Protein AF-A0A9P4VVK6-F1 (afdb_monomer)

InterPro domains:
  IPR022698 Orsellinic acid/F9775 biosynthesis cluster protein D [PF12013] (7-111)

Solvent-accessible surface area (backbone atoms only — not comparable to full-atom values): 9168 Å² total; per-residue (Å²): 126,66,67,36,58,72,53,32,44,80,40,68,89,36,12,27,33,30,29,70,87,76,22,33,24,30,22,52,74,42,43,56,62,44,38,64,74,76,44,63,89,54,56,71,66,57,52,50,53,29,42,52,51,49,68,70,42,78,67,46,10,60,44,81,88,60,41,48,70,73,57,74,88,49,74,80,63,82,79,42,49,78,42,53,58,19,32,22,29,64,88,83,22,53,29,36,72,47,70,68,58,46,48,52,46,37,30,75,78,66,69,50,72,74,87,78,61,97,67,85,82,66,94,69,67,74,59,68,68,58,67,52,40,44,71,64,33,66,37,45,48,46,40,90,82,78,56,29,60,50,49,75,79,79,84,81,130

Radius of gyration: 18.63 Å; Cα contacts (8 Å, |Δi|>4): 252; chains: 1; bounding box: 42×32×52 Å

Structure (mmCIF, N/CA/C/O backbone):
data_AF-A0A9P4VVK6-F1
#
_entry.id   AF-A0A9P4VVK6-F1
#
loop_
_atom_site.group_PDB
_atom_site.id
_atom_site.type_symbol
_atom_site.label_atom_id
_atom_site.label_alt_id
_atom_site.label_comp_id
_atom_site.label_asym_id
_atom_site.label_entity_id
_atom_site.label_seq_id
_atom_site.pdbx_PDB_ins_code
_atom_site.Cartn_x
_atom_site.Cartn_y
_atom_site.Cartn_z
_atom_site.occupancy
_atom_site.B_iso_or_equiv
_atom_site.auth_seq_id
_atom_site.auth_comp_id
_atom_site.auth_asym_id
_atom_site.auth_atom_id
_atom_site.pdbx_PDB_model_num
ATOM 1 N N . MET A 1 1 ? -15.916 -2.221 17.992 1.00 50.81 1 MET A N 1
ATOM 2 C CA . MET A 1 1 ? -15.304 -2.548 16.682 1.00 50.81 1 MET A CA 1
ATOM 3 C C . MET A 1 1 ? -15.839 -1.672 15.538 1.00 50.81 1 MET A C 1
ATOM 5 O O . MET A 1 1 ? -15.291 -1.740 14.448 1.00 50.81 1 MET A O 1
ATOM 9 N N . ASP A 1 2 ? -16.811 -0.782 15.781 1.00 66.88 2 ASP A N 1
ATOM 10 C CA . ASP A 1 2 ? -17.476 0.017 14.738 1.00 66.88 2 ASP A CA 1
ATOM 11 C C . ASP A 1 2 ? -16.638 1.077 14.020 1.00 66.88 2 ASP A C 1
ATOM 13 O O . ASP A 1 2 ? -16.730 1.202 12.802 1.00 66.88 2 ASP A O 1
ATOM 17 N N . GLN A 1 3 ? -15.803 1.845 14.725 1.00 77.19 3 GLN A N 1
ATOM 18 C CA . GLN A 1 3 ? -15.209 3.035 14.107 1.00 77.19 3 GLN A CA 1
ATOM 19 C C . GLN A 1 3 ? -14.198 2.724 12.998 1.00 77.19 3 GLN A C 1
ATOM 21 O O . GLN A 1 3 ? -14.137 3.452 12.012 1.00 77.19 3 GLN A O 1
ATOM 26 N N . PHE A 1 4 ? -13.441 1.629 13.101 1.00 85.75 4 PHE A N 1
ATOM 27 C CA . PHE A 1 4 ? -12.516 1.222 12.038 1.00 85.75 4 PHE A CA 1
ATOM 28 C C . PHE A 1 4 ? -13.258 0.928 10.729 1.00 85.75 4 PHE A C 1
ATOM 30 O O . PHE A 1 4 ? -12.858 1.397 9.664 1.00 85.75 4 PHE A O 1
ATOM 37 N N . ASN A 1 5 ? -14.392 0.232 10.831 1.00 88.31 5 ASN A N 1
ATOM 38 C CA . ASN A 1 5 ? -15.207 -0.158 9.689 1.00 88.31 5 ASN A CA 1
ATOM 39 C C . ASN A 1 5 ? -15.928 1.021 9.029 1.00 88.31 5 ASN A C 1
ATOM 41 O O . ASN A 1 5 ? -16.530 0.832 7.975 1.00 88.31 5 ASN A O 1
ATOM 45 N N . THR A 1 6 ? -15.885 2.232 9.597 1.00 88.31 6 THR A N 1
ATOM 46 C CA . THR A 1 6 ? -16.450 3.423 8.943 1.00 88.31 6 THR A CA 1
ATOM 47 C C . THR A 1 6 ? -15.637 3.790 7.700 1.00 88.31 6 THR A C 1
ATOM 49 O O . THR A 1 6 ? -16.199 3.851 6.606 1.00 88.31 6 THR A O 1
ATOM 52 N N . LEU A 1 7 ? -14.312 3.908 7.841 1.00 89.94 7 LEU A N 1
ATOM 53 C CA . LEU A 1 7 ? -13.385 4.304 6.775 1.00 89.94 7 LEU A CA 1
ATOM 54 C C . LEU A 1 7 ? -12.659 3.134 6.118 1.00 89.94 7 LEU A C 1
ATOM 56 O O . LEU A 1 7 ? -12.223 3.259 4.973 1.00 89.94 7 LEU A O 1
ATOM 60 N N . PHE A 1 8 ? -12.513 2.010 6.818 1.00 92.69 8 PHE A N 1
ATOM 61 C CA . PHE A 1 8 ? -11.728 0.879 6.344 1.00 92.69 8 PHE A CA 1
ATOM 62 C C . PHE A 1 8 ? -12.562 -0.379 6.148 1.00 92.69 8 PHE A C 1
ATOM 64 O O . PHE A 1 8 ? -13.599 -0.584 6.772 1.00 92.69 8 PHE A O 1
ATOM 71 N N . ILE A 1 9 ? -12.078 -1.234 5.256 1.00 92.81 9 ILE A N 1
ATOM 72 C CA . ILE A 1 9 ? -12.516 -2.615 5.090 1.00 92.81 9 ILE A CA 1
ATOM 73 C C . ILE A 1 9 ? -11.288 -3.481 5.333 1.00 92.81 9 ILE A C 1
ATOM 75 O O . ILE A 1 9 ? -10.291 -3.359 4.621 1.00 92.81 9 ILE A O 1
ATOM 79 N N . HIS A 1 10 ? -11.328 -4.335 6.349 1.00 92.19 10 HIS A N 1
ATOM 80 C CA . HIS A 1 10 ? -10.276 -5.323 6.547 1.00 92.19 10 HIS A CA 1
ATOM 81 C C . HIS A 1 10 ? -10.450 -6.459 5.533 1.00 92.19 10 HIS A C 1
ATOM 83 O O . HIS A 1 10 ? -11.541 -7.014 5.426 1.00 92.19 10 HIS A O 1
ATOM 89 N N . ILE A 1 11 ? -9.387 -6.806 4.801 1.00 90.88 11 ILE A N 1
ATOM 90 C CA . ILE A 1 11 ? -9.361 -7.993 3.940 1.00 90.88 11 ILE A CA 1
ATOM 91 C C . ILE A 1 11 ? -8.346 -8.996 4.513 1.00 90.88 11 ILE A C 1
ATOM 93 O O . ILE A 1 11 ? -7.154 -8.884 4.199 1.00 90.88 11 ILE A O 1
ATOM 97 N N . PRO A 1 12 ? -8.794 -9.980 5.321 1.00 89.56 12 PRO A N 1
ATOM 98 C CA . PRO A 1 12 ? -7.910 -10.910 6.029 1.00 89.56 12 PRO A CA 1
ATOM 99 C C . PRO A 1 12 ? -6.967 -11.685 5.106 1.00 89.56 12 PRO A C 1
ATOM 101 O O . PRO A 1 12 ? -5.776 -11.788 5.386 1.00 89.56 12 PRO A O 1
ATOM 104 N N . CYS A 1 13 ? -7.456 -12.143 3.945 1.00 88.62 13 CYS A N 1
ATOM 105 C CA . CYS A 1 13 ? -6.665 -12.922 2.983 1.00 88.62 13 CYS A CA 1
ATOM 106 C C . CYS A 1 13 ? -5.420 -12.182 2.472 1.00 88.62 13 CYS A C 1
ATOM 108 O O . CYS A 1 13 ? -4.428 -12.819 2.132 1.00 88.62 13 CYS A O 1
ATOM 110 N N . TYR A 1 14 ? -5.474 -10.847 2.422 1.00 88.56 14 TYR A N 1
ATOM 111 C CA . TYR A 1 14 ? -4.354 -10.000 2.004 1.00 88.56 14 TYR A CA 1
ATOM 112 C C . TYR A 1 14 ? -3.685 -9.279 3.185 1.00 88.56 14 TYR A C 1
ATOM 114 O O . TYR A 1 14 ? -2.679 -8.597 2.991 1.00 88.56 14 TYR A O 1
ATOM 122 N N . ARG A 1 15 ? -4.222 -9.434 4.406 1.00 91.50 15 ARG A N 1
ATOM 123 C CA . ARG A 1 15 ? -3.755 -8.806 5.653 1.00 91.50 15 ARG A CA 1
ATOM 124 C C . ARG A 1 15 ? -3.658 -7.281 5.573 1.00 91.50 15 ARG A C 1
ATOM 126 O O . ARG A 1 15 ? -2.760 -6.670 6.149 1.00 91.50 15 ARG A O 1
ATOM 133 N N . VAL A 1 16 ? -4.571 -6.640 4.843 1.00 91.44 16 VAL A N 1
ATOM 134 C CA . VAL A 1 16 ? -4.570 -5.181 4.640 1.00 91.44 16 VAL A CA 1
ATOM 135 C C . VAL A 1 16 ? -5.908 -4.544 4.977 1.00 91.44 16 VAL A C 1
ATOM 137 O O . VAL A 1 16 ? -6.970 -5.144 4.820 1.00 91.44 16 VAL A O 1
ATOM 140 N N . ALA A 1 17 ? -5.841 -3.284 5.399 1.00 92.81 17 ALA A N 1
ATOM 141 C CA . ALA A 1 17 ? -6.987 -2.406 5.551 1.00 92.81 17 ALA A CA 1
ATOM 142 C C . ALA A 1 17 ? -7.171 -1.596 4.266 1.00 92.81 17 ALA A C 1
ATOM 144 O O . ALA A 1 17 ? -6.285 -0.835 3.885 1.00 92.81 17 ALA A O 1
ATOM 145 N N . VAL A 1 18 ? -8.305 -1.727 3.590 1.00 92.75 18 VAL A N 1
ATOM 146 C CA . VAL A 1 18 ? -8.630 -0.919 2.413 1.00 92.75 18 VAL A CA 1
ATOM 147 C C . VAL A 1 18 ? -9.390 0.324 2.843 1.00 92.75 18 VAL A C 1
ATOM 149 O O . VAL A 1 18 ? -10.474 0.211 3.405 1.00 92.75 18 VAL A O 1
ATOM 152 N N . CYS A 1 19 ? -8.837 1.508 2.577 1.00 92.62 19 CYS A N 1
ATOM 153 C CA . CYS A 1 19 ? -9.569 2.759 2.772 1.00 92.62 19 CYS A CA 1
ATOM 154 C C . CYS A 1 19 ? -10.680 2.870 1.720 1.00 92.62 19 CYS A C 1
ATOM 156 O O . CYS A 1 19 ? -10.399 2.797 0.522 1.00 92.62 19 CYS A O 1
ATOM 158 N N . LYS A 1 20 ? -11.924 3.075 2.158 1.00 90.94 20 LYS A N 1
ATOM 159 C CA . LYS A 1 20 ? -13.107 3.149 1.290 1.00 90.94 20 LYS A CA 1
ATOM 160 C C . LYS A 1 20 ? -13.129 4.380 0.392 1.00 90.94 20 LYS A C 1
ATOM 162 O O . LYS A 1 20 ? -13.646 4.297 -0.709 1.00 90.94 20 LYS A O 1
ATOM 167 N N . GLU A 1 21 ? -12.568 5.498 0.847 1.00 90.00 21 GLU A N 1
ATOM 168 C CA . GLU A 1 21 ? -12.537 6.745 0.070 1.00 90.00 21 GLU A CA 1
ATOM 169 C C . GLU A 1 21 ? -11.319 6.803 -0.858 1.00 90.00 21 GLU A C 1
ATOM 171 O O . GLU A 1 21 ? -11.402 7.236 -2.004 1.00 90.00 21 GLU A O 1
ATOM 176 N N . CYS A 1 22 ? -10.157 6.358 -0.370 1.00 88.50 22 CYS A N 1
ATOM 177 C CA . CYS A 1 22 ? -8.916 6.415 -1.139 1.00 88.50 22 CYS A CA 1
ATOM 178 C C . CYS A 1 22 ? -8.690 5.182 -2.027 1.00 88.50 22 CYS A C 1
ATOM 180 O O . CYS A 1 22 ? -7.815 5.233 -2.891 1.00 88.50 22 CYS A O 1
ATOM 182 N N . HIS A 1 23 ? -9.419 4.083 -1.808 1.00 89.56 23 HIS A N 1
ATOM 183 C CA . HIS A 1 23 ? -9.295 2.814 -2.536 1.00 89.56 23 HIS A CA 1
ATOM 184 C C . HIS A 1 23 ? -7.861 2.251 -2.571 1.00 89.56 23 HIS A C 1
ATOM 186 O O . HIS A 1 23 ? -7.394 1.719 -3.584 1.00 89.56 23 HIS A O 1
ATOM 192 N N . VAL A 1 24 ? -7.144 2.385 -1.451 1.00 87.75 24 VAL A N 1
ATOM 193 C CA . VAL A 1 24 ? -5.768 1.898 -1.260 1.00 87.75 24 VAL A CA 1
ATOM 194 C C . VAL A 1 24 ? -5.686 0.973 -0.054 1.00 87.75 24 VAL A C 1
ATOM 196 O O . VAL A 1 24 ? -6.353 1.201 0.954 1.00 87.75 24 VAL A O 1
ATOM 199 N N . GLY A 1 25 ? -4.840 -0.051 -0.152 1.00 90.19 25 GLY A N 1
ATOM 200 C CA . GLY A 1 25 ? -4.549 -0.974 0.937 1.00 90.19 25 GLY A CA 1
ATOM 201 C C . GLY A 1 25 ? -3.514 -0.362 1.867 1.00 90.19 25 GLY A C 1
ATOM 202 O O . GLY A 1 25 ? -2.576 0.292 1.411 1.00 90.19 25 GLY A O 1
ATOM 203 N N . ILE A 1 26 ? -3.669 -0.556 3.169 1.00 90.25 26 ILE A N 1
ATOM 204 C CA . ILE A 1 26 ? -2.844 0.063 4.203 1.00 90.25 26 ILE A CA 1
ATOM 205 C C . ILE A 1 26 ? -2.508 -0.985 5.262 1.00 90.25 26 ILE A C 1
ATOM 207 O O . ILE A 1 26 ? -3.370 -1.732 5.716 1.00 90.25 26 ILE A O 1
ATOM 211 N N . VAL A 1 27 ? -1.229 -1.033 5.626 1.00 91.75 27 VAL A N 1
ATOM 212 C CA . VAL A 1 27 ? -0.688 -1.837 6.734 1.00 91.75 27 VAL A CA 1
ATOM 213 C C . VAL A 1 27 ? -0.779 -1.050 8.037 1.00 91.75 27 VAL A C 1
ATOM 215 O O . VAL A 1 27 ? -0.783 0.184 7.996 1.00 91.75 27 VAL A O 1
ATOM 218 N N . LYS A 1 28 ? -0.802 -1.723 9.191 1.00 91.38 28 LYS A N 1
ATOM 219 C CA . LYS A 1 28 ? -1.004 -1.086 10.506 1.00 91.38 28 LYS A CA 1
ATOM 220 C C . LYS A 1 28 ? -0.085 0.104 10.744 1.00 91.38 28 LYS A C 1
ATOM 222 O O . LYS A 1 28 ? -0.571 1.178 11.102 1.00 91.38 28 LYS A O 1
ATOM 227 N N . ALA A 1 29 ? 1.214 -0.047 10.467 1.00 88.94 29 ALA A N 1
ATOM 228 C CA . ALA A 1 29 ? 2.204 1.012 10.669 1.00 88.94 29 ALA A CA 1
ATOM 229 C C . ALA A 1 29 ? 1.890 2.300 9.883 1.00 88.94 29 ALA A C 1
ATOM 231 O O . ALA A 1 29 ? 2.296 3.392 10.277 1.00 88.94 29 ALA A O 1
ATOM 232 N N . ASN A 1 30 ? 1.134 2.194 8.787 1.00 90.12 30 ASN A N 1
ATOM 233 C CA . ASN A 1 30 ? 0.825 3.304 7.892 1.00 90.12 30 ASN A CA 1
ATOM 234 C C . ASN A 1 30 ? -0.572 3.909 8.094 1.00 90.12 30 ASN A C 1
ATOM 236 O O . ASN A 1 30 ? -0.852 4.943 7.488 1.00 90.12 30 ASN A O 1
ATOM 240 N N . ILE A 1 31 ? -1.438 3.317 8.926 1.00 90.75 31 ILE A N 1
ATOM 241 C CA . ILE A 1 31 ? -2.822 3.790 9.113 1.00 90.75 31 ILE A CA 1
ATOM 242 C C . ILE A 1 31 ? -2.852 5.196 9.706 1.00 90.75 31 ILE A C 1
ATOM 244 O O . ILE A 1 31 ? -3.502 6.067 9.138 1.00 90.75 31 ILE A O 1
ATOM 248 N N . ALA A 1 32 ? -2.101 5.453 10.780 1.00 89.81 32 ALA A N 1
ATOM 249 C CA . ALA A 1 32 ? -2.066 6.777 11.406 1.00 89.81 32 ALA A CA 1
ATOM 250 C C . ALA A 1 32 ? -1.607 7.863 10.416 1.00 89.81 32 ALA A C 1
ATOM 252 O O . ALA A 1 32 ? -2.300 8.851 10.203 1.00 89.81 32 ALA A O 1
ATOM 253 N N . ARG A 1 33 ? -0.498 7.617 9.706 1.00 90.00 33 ARG A N 1
ATOM 254 C CA . ARG A 1 33 ? 0.017 8.540 8.684 1.00 90.00 33 ARG A CA 1
ATOM 255 C C . ARG A 1 33 ? -0.973 8.760 7.538 1.00 90.00 33 ARG A C 1
ATOM 257 O O . ARG A 1 33 ? -1.074 9.865 7.010 1.00 90.00 33 ARG A O 1
ATOM 264 N N . HIS A 1 34 ? -1.684 7.719 7.115 1.00 90.88 34 HIS A N 1
ATOM 265 C CA . HIS A 1 34 ? -2.710 7.858 6.089 1.00 90.88 34 HIS A CA 1
ATOM 266 C C . HIS A 1 34 ? -3.862 8.743 6.562 1.00 90.88 34 HIS A C 1
ATOM 268 O O . HIS A 1 34 ? -4.263 9.645 5.834 1.00 90.88 34 HIS A O 1
ATOM 274 N N . LEU A 1 35 ? -4.357 8.508 7.777 1.00 90.12 35 LEU A N 1
ATOM 275 C CA . LEU A 1 35 ? -5.417 9.305 8.382 1.00 90.12 35 LEU A CA 1
ATOM 276 C C . LEU A 1 35 ? -5.021 10.785 8.470 1.00 90.12 35 LEU A C 1
ATOM 278 O O . LEU A 1 35 ? -5.756 11.632 7.973 1.00 90.12 35 LEU A O 1
ATOM 282 N N . ASP A 1 36 ? -3.821 11.085 8.967 1.00 88.75 36 ASP A N 1
ATOM 283 C CA . ASP A 1 36 ? -3.330 12.464 9.105 1.00 88.75 36 ASP A CA 1
ATOM 284 C C . ASP A 1 36 ? -3.170 13.195 7.760 1.00 88.75 36 ASP A C 1
ATOM 286 O O . ASP A 1 36 ? -3.284 14.414 7.694 1.00 88.75 36 ASP A O 1
ATOM 290 N N . THR A 1 37 ? -2.893 12.470 6.672 1.00 88.81 37 THR A N 1
ATOM 291 C CA . THR A 1 37 ? -2.615 13.071 5.352 1.00 88.81 37 THR A CA 1
ATOM 292 C C . THR A 1 37 ? -3.814 13.086 4.410 1.00 88.81 37 THR A C 1
ATOM 294 O O . THR A 1 37 ? -3.884 13.935 3.522 1.00 88.81 37 THR A O 1
ATOM 297 N N . ARG A 1 38 ? -4.736 12.128 4.546 1.00 88.88 38 ARG A N 1
ATOM 298 C CA . ARG A 1 38 ? -5.868 11.927 3.625 1.00 88.88 38 ARG A CA 1
ATOM 299 C C . ARG A 1 38 ? -7.225 12.171 4.270 1.00 88.88 38 ARG A C 1
ATOM 301 O O . ARG A 1 38 ? -8.166 12.437 3.536 1.00 88.88 38 ARG A O 1
ATOM 308 N N . HIS A 1 39 ? -7.296 12.139 5.599 1.00 89.38 39 HIS A N 1
ATOM 309 C CA . HIS A 1 39 ? -8.514 12.351 6.382 1.00 89.38 39 HIS A CA 1
ATOM 310 C C . HIS A 1 39 ? -8.318 13.422 7.469 1.00 89.38 39 HIS A C 1
ATOM 312 O O . HIS A 1 39 ? -8.925 13.364 8.537 1.00 89.38 39 HIS A O 1
ATOM 318 N N . ALA A 1 40 ? -7.480 14.430 7.192 1.00 86.38 40 ALA A N 1
ATOM 319 C CA . ALA A 1 40 ? -7.212 15.558 8.094 1.00 86.38 40 ALA A CA 1
ATOM 320 C C . ALA A 1 40 ? -8.457 16.414 8.407 1.00 86.38 40 ALA A C 1
ATOM 322 O O . ALA A 1 40 ? -8.432 17.246 9.308 1.00 86.38 40 ALA A O 1
ATOM 323 N N . ASN A 1 41 ? -9.539 16.225 7.648 1.00 88.12 41 ASN A N 1
ATOM 324 C CA . ASN A 1 41 ? -10.842 16.845 7.866 1.00 88.12 41 ASN A CA 1
ATOM 325 C C . ASN A 1 41 ? -11.614 16.245 9.056 1.00 88.12 41 ASN A C 1
ATOM 327 O O . ASN A 1 41 ? -12.575 16.857 9.516 1.00 88.12 41 ASN A O 1
ATOM 331 N N . LEU A 1 42 ? -11.234 15.061 9.545 1.00 87.56 42 LEU A N 1
ATOM 332 C CA . LEU A 1 42 ? -11.847 14.441 10.720 1.00 87.56 42 LEU A CA 1
ATOM 333 C C . LEU A 1 42 ? -11.204 14.943 12.015 1.00 87.56 42 LEU A C 1
ATOM 335 O O . LEU A 1 42 ? -10.059 15.393 12.042 1.00 87.56 42 LEU A O 1
ATOM 339 N N . THR A 1 43 ? -11.935 14.827 13.127 1.00 89.44 43 THR A N 1
ATOM 340 C CA . THR A 1 43 ? -11.391 15.235 14.426 1.00 89.44 43 THR A CA 1
ATOM 341 C C . THR A 1 43 ? -10.219 14.343 14.832 1.00 89.44 43 THR A C 1
ATOM 343 O O . THR A 1 43 ? -10.228 13.128 14.613 1.00 89.44 43 THR A O 1
ATOM 346 N N . ARG A 1 44 ? -9.222 14.928 15.506 1.00 88.75 44 ARG A N 1
ATOM 347 C CA . ARG A 1 44 ? -8.055 14.184 16.002 1.00 88.75 44 ARG A CA 1
ATOM 348 C C . ARG A 1 44 ? -8.444 13.031 16.933 1.00 88.75 44 ARG A C 1
ATOM 350 O O . ARG A 1 44 ? -7.783 11.999 16.907 1.00 88.75 44 ARG A O 1
ATOM 357 N N . SER A 1 45 ? -9.517 13.191 17.714 1.00 89.62 45 SER A N 1
ATOM 358 C CA . SER A 1 45 ? -10.054 12.123 18.567 1.00 89.62 45 SER A CA 1
ATOM 359 C C . SER A 1 45 ? -10.513 10.932 17.728 1.00 89.62 45 SER A C 1
ATOM 361 O O . SER A 1 45 ? -10.041 9.819 17.936 1.00 89.62 45 SER A O 1
ATOM 363 N N . THR A 1 46 ? -11.340 11.178 16.708 1.00 89.69 46 THR A N 1
ATOM 364 C CA . THR A 1 46 ? -11.831 10.138 15.793 1.00 89.69 46 THR A CA 1
ATOM 365 C C . THR A 1 46 ? -10.680 9.429 15.078 1.00 89.69 46 THR A C 1
ATOM 367 O O . THR A 1 46 ? -10.640 8.203 15.027 1.00 89.69 46 THR A O 1
ATOM 370 N N . LEU A 1 47 ? -9.692 10.177 14.572 1.00 88.81 47 LEU A N 1
ATOM 371 C CA . LEU A 1 47 ? -8.526 9.578 13.912 1.00 88.81 47 LEU A CA 1
ATOM 372 C C . LEU A 1 47 ? -7.733 8.662 14.857 1.00 88.81 47 LEU A C 1
ATOM 374 O O . LEU A 1 47 ? -7.298 7.578 14.461 1.00 88.81 47 LEU A O 1
ATOM 378 N N . GLN A 1 48 ? -7.569 9.066 16.119 1.00 89.62 48 GLN A N 1
ATOM 379 C CA . GLN A 1 48 ? -6.888 8.261 17.132 1.00 89.62 48 GLN A CA 1
ATOM 380 C C . GLN A 1 48 ? -7.673 7.006 17.510 1.00 89.62 48 GLN A C 1
ATOM 382 O O . GLN A 1 48 ? -7.066 5.949 17.679 1.00 89.62 48 GLN A O 1
ATOM 387 N N . GLU A 1 49 ? -8.995 7.094 17.629 1.00 91.44 49 GLU A N 1
ATOM 388 C CA . GLU A 1 49 ? -9.853 5.942 17.914 1.00 91.44 49 GLU A CA 1
ATOM 389 C C . GLU A 1 49 ? -9.807 4.915 16.776 1.00 91.44 49 GLU A C 1
ATOM 391 O O . GLU A 1 49 ? -9.590 3.728 17.033 1.00 91.44 49 GLU A O 1
ATOM 396 N N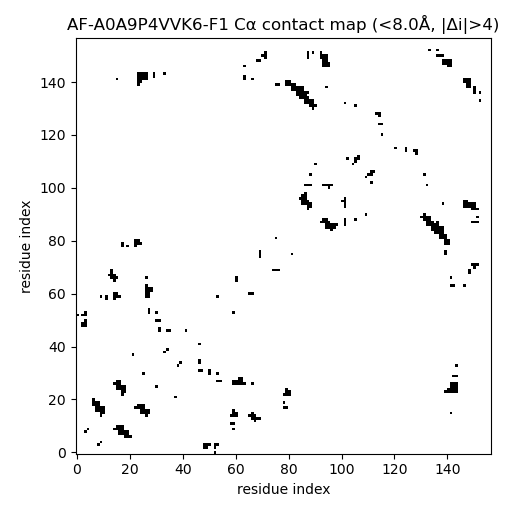 . ILE A 1 50 ? -9.876 5.363 15.518 1.00 91.19 50 ILE A N 1
ATOM 397 C CA . ILE A 1 50 ? -9.723 4.500 14.336 1.00 91.19 50 ILE A CA 1
ATOM 398 C C . ILE A 1 50 ? -8.337 3.842 14.317 1.00 91.19 50 ILE A C 1
ATOM 400 O O . ILE A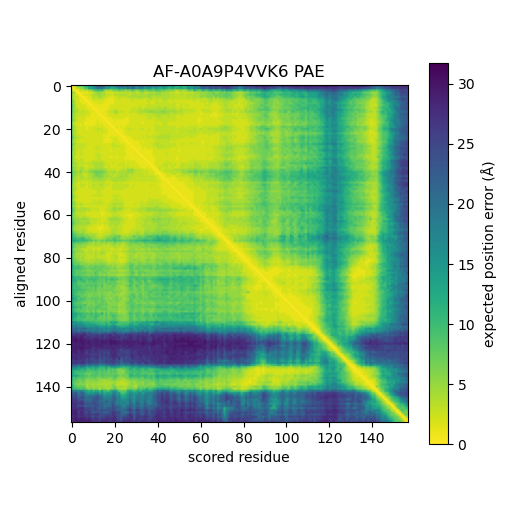 1 50 ? -8.228 2.631 14.112 1.00 91.19 50 ILE A O 1
ATOM 404 N N . ALA A 1 51 ? -7.270 4.606 14.569 1.00 91.00 51 ALA A N 1
ATOM 405 C CA . ALA A 1 51 ? -5.912 4.068 14.606 1.00 91.00 51 ALA A CA 1
ATOM 406 C C . ALA A 1 51 ? -5.715 3.051 15.746 1.00 91.00 51 ALA A C 1
ATOM 408 O O . ALA A 1 51 ? -5.048 2.034 15.552 1.00 91.00 51 ALA A O 1
ATOM 409 N N . ARG A 1 52 ? -6.306 3.288 16.926 1.00 91.62 52 ARG A N 1
ATOM 410 C CA . ARG A 1 52 ? -6.291 2.335 18.050 1.00 91.62 52 ARG A CA 1
ATOM 411 C C . ARG A 1 52 ? -7.051 1.060 17.707 1.00 91.62 52 ARG A C 1
ATOM 413 O O . ARG A 1 52 ? -6.522 -0.024 17.933 1.00 91.62 52 ARG A O 1
ATOM 420 N N . ALA A 1 53 ? -8.239 1.183 17.118 1.00 91.25 53 ALA A N 1
ATOM 421 C CA . ALA A 1 53 ? -9.025 0.037 16.676 1.00 91.25 53 ALA A CA 1
ATOM 422 C C . ALA A 1 53 ? -8.259 -0.808 15.647 1.00 91.25 53 ALA A C 1
ATOM 424 O O . ALA A 1 53 ? -8.244 -2.028 15.756 1.00 91.25 53 ALA A O 1
ATOM 425 N N . ALA A 1 54 ? -7.547 -0.172 14.712 1.00 90.12 54 ALA A N 1
ATOM 426 C CA . ALA A 1 54 ? -6.730 -0.882 13.733 1.00 90.12 54 ALA A CA 1
ATOM 427 C C . ALA A 1 54 ? -5.560 -1.665 14.354 1.00 90.12 54 ALA A C 1
ATOM 429 O O . ALA A 1 54 ? -5.242 -2.762 13.901 1.00 90.12 54 ALA A O 1
ATOM 430 N N . ARG A 1 55 ? -4.918 -1.123 15.400 1.00 89.19 55 ARG A N 1
ATOM 431 C CA . ARG A 1 55 ? -3.815 -1.803 16.107 1.00 89.19 55 ARG A CA 1
ATOM 432 C C . ARG A 1 55 ? -4.262 -3.091 16.796 1.00 89.19 55 ARG A C 1
ATOM 434 O O . ARG A 1 55 ? -3.463 -4.013 16.902 1.00 89.19 55 ARG A O 1
ATOM 441 N N . ALA A 1 56 ? -5.520 -3.158 17.229 1.00 90.44 56 ALA A N 1
ATOM 442 C CA . ALA A 1 56 ? -6.082 -4.334 17.887 1.00 90.44 56 ALA A CA 1
ATOM 443 C C . ALA A 1 56 ? -6.396 -5.500 16.925 1.00 90.44 56 ALA A C 1
ATOM 445 O O . ALA A 1 56 ? -6.682 -6.599 17.386 1.00 90.44 56 ALA A O 1
ATOM 446 N N . ILE A 1 57 ? -6.360 -5.288 15.603 1.00 90.06 57 ILE A N 1
ATOM 447 C CA . ILE A 1 57 ? -6.658 -6.333 14.612 1.00 90.06 57 ILE A CA 1
ATOM 448 C C . ILE A 1 57 ? -5.378 -7.115 14.312 1.00 90.06 57 ILE A C 1
ATOM 450 O O . ILE A 1 57 ? -4.575 -6.682 13.492 1.00 90.06 57 ILE A O 1
ATOM 454 N N . GLU A 1 58 ? -5.166 -8.266 14.947 1.00 88.12 58 GLU A N 1
ATOM 455 C CA . GLU A 1 58 ? -3.937 -9.069 14.791 1.00 88.12 58 GLU A CA 1
ATOM 456 C C . GLU A 1 58 ? -3.650 -9.483 13.339 1.00 88.12 58 GLU A C 1
ATOM 458 O O . GLU A 1 58 ? -2.499 -9.485 12.900 1.00 88.12 58 GLU A O 1
ATOM 463 N N . GLU A 1 59 ? -4.704 -9.748 12.570 1.00 91.12 59 GLU A N 1
ATOM 464 C CA . GLU A 1 59 ? -4.630 -10.199 11.180 1.00 91.12 59 GLU A CA 1
ATOM 465 C C . GLU A 1 59 ? -4.075 -9.142 10.214 1.00 91.12 59 GLU A C 1
ATOM 467 O O . GLU A 1 59 ? -3.538 -9.505 9.164 1.00 91.12 59 GLU A O 1
ATOM 472 N N . LEU A 1 60 ? -4.131 -7.851 10.562 1.00 90.62 60 LEU A N 1
ATOM 473 C CA . LEU A 1 60 ? -3.527 -6.808 9.737 1.00 90.62 60 LEU A CA 1
ATOM 474 C C . LEU A 1 60 ? -1.994 -6.907 9.774 1.00 90.62 60 LEU A C 1
ATOM 476 O O . LEU A 1 60 ? -1.377 -7.065 10.827 1.00 90.62 60 LEU A O 1
ATOM 480 N N . ALA A 1 61 ? -1.372 -6.767 8.609 1.00 90.62 61 ALA A N 1
ATOM 481 C CA . ALA A 1 61 ? 0.073 -6.732 8.457 1.00 90.62 61 ALA A CA 1
ATOM 482 C C . ALA A 1 61 ? 0.667 -5.514 9.183 1.00 90.62 61 ALA A C 1
ATOM 484 O O . ALA A 1 61 ? 0.176 -4.391 9.019 1.00 90.62 61 ALA A O 1
ATOM 485 N N . GLU A 1 62 ? 1.739 -5.720 9.953 1.00 89.19 62 GLU A N 1
ATOM 486 C CA . GLU A 1 62 ? 2.483 -4.617 10.579 1.00 89.19 62 GLU A CA 1
ATOM 487 C C . GLU A 1 62 ? 3.209 -3.777 9.517 1.00 89.19 62 GLU A C 1
ATOM 489 O O . GLU A 1 62 ? 3.095 -2.548 9.499 1.00 89.19 62 GLU A O 1
ATOM 494 N N . GLY A 1 63 ? 3.878 -4.453 8.578 1.00 86.62 63 GLY A N 1
ATOM 495 C CA . GLY A 1 63 ? 4.655 -3.871 7.485 1.00 86.62 63 GLY A CA 1
ATOM 496 C C . GLY A 1 63 ? 4.359 -4.505 6.122 1.00 86.62 63 GLY A C 1
ATOM 497 O O . GLY A 1 63 ? 3.579 -5.450 6.001 1.00 86.62 63 GLY A O 1
ATOM 498 N N . GLU A 1 64 ? 4.972 -3.965 5.065 1.00 83.12 64 GLU A N 1
ATOM 499 C CA . GLU A 1 64 ? 4.760 -4.419 3.678 1.00 83.12 64 GLU A CA 1
ATOM 500 C C . GLU A 1 64 ? 5.215 -5.865 3.434 1.00 83.12 64 GLU A C 1
ATOM 502 O O . GLU A 1 64 ? 4.726 -6.517 2.513 1.00 83.12 64 GLU A O 1
ATOM 507 N N . GLU A 1 65 ? 6.149 -6.359 4.243 1.00 83.19 65 GLU A N 1
ATOM 508 C CA . GLU A 1 65 ? 6.690 -7.716 4.207 1.00 83.19 65 GLU A CA 1
ATOM 509 C C . GLU A 1 65 ? 5.707 -8.779 4.708 1.00 83.19 65 GLU A C 1
ATOM 511 O O . GLU A 1 65 ? 5.832 -9.943 4.341 1.00 83.19 65 GLU A O 1
ATOM 516 N N . GLN A 1 66 ? 4.717 -8.380 5.512 1.00 86.56 66 GLN A N 1
ATOM 517 C CA . GLN A 1 66 ? 3.676 -9.273 6.029 1.00 86.56 66 GLN A CA 1
ATOM 518 C C . GLN A 1 66 ? 2.404 -9.258 5.170 1.00 86.56 66 GLN A C 1
ATOM 520 O O . GLN A 1 66 ? 1.474 -10.024 5.433 1.00 86.56 66 GLN A O 1
ATOM 525 N N . VAL A 1 67 ? 2.349 -8.386 4.158 1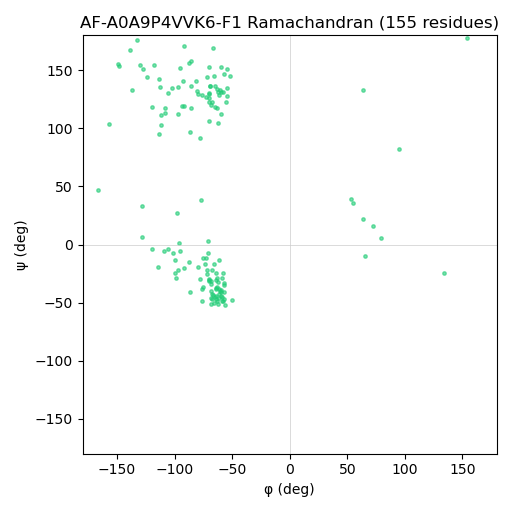.00 86.25 67 VAL A N 1
ATOM 526 C CA . VAL A 1 67 ? 1.239 -8.322 3.205 1.00 86.25 67 VAL A CA 1
ATOM 527 C C . VAL A 1 67 ? 1.272 -9.558 2.319 1.00 86.25 67 VAL A C 1
ATOM 529 O O . VAL A 1 67 ? 2.291 -9.880 1.703 1.00 86.25 67 VAL A O 1
ATOM 532 N N . VAL A 1 68 ? 0.126 -10.222 2.207 1.00 85.06 68 VAL A N 1
ATOM 533 C CA . VAL A 1 68 ? -0.059 -11.290 1.228 1.00 85.06 68 VAL A CA 1
ATOM 534 C C . VAL A 1 68 ? -0.479 -10.622 -0.075 1.00 85.06 68 VAL A C 1
ATOM 536 O O . VAL A 1 68 ? -1.505 -9.950 -0.130 1.00 85.06 68 VAL A O 1
ATOM 539 N N . TYR A 1 69 ? 0.335 -10.755 -1.119 1.00 82.12 69 TYR A N 1
ATOM 540 C CA . TYR A 1 69 ? 0.029 -10.181 -2.428 1.00 82.12 69 TYR A CA 1
ATOM 541 C C . TYR A 1 69 ? -0.693 -11.213 -3.299 1.00 82.12 69 TYR A C 1
ATOM 543 O O . TYR A 1 69 ? -0.305 -12.384 -3.283 1.00 82.12 69 TYR A O 1
ATOM 551 N N . PRO A 1 70 ? -1.707 -10.799 -4.082 1.00 81.00 70 PRO A N 1
ATOM 552 C CA . PRO A 1 70 ? -2.342 -11.684 -5.050 1.00 81.00 70 PRO A CA 1
ATOM 553 C C . PRO A 1 70 ? -1.311 -12.235 -6.043 1.00 81.00 70 PRO A C 1
ATOM 555 O O . PRO A 1 70 ? -0.346 -11.555 -6.411 1.00 81.00 70 PRO A O 1
ATOM 558 N N . GLY A 1 71 ? -1.536 -13.473 -6.478 1.00 69.50 71 GLY A N 1
ATOM 559 C CA . GLY A 1 71 ? -0.766 -14.087 -7.550 1.00 69.50 71 GLY A CA 1
ATOM 560 C C . GLY A 1 71 ? -1.007 -13.389 -8.896 1.00 69.50 71 GLY A C 1
ATOM 561 O O . GLY A 1 71 ? -1.919 -12.572 -9.030 1.00 69.50 71 GLY A O 1
ATOM 562 N N . PRO A 1 72 ? -0.197 -13.698 -9.921 1.00 68.00 72 PRO A N 1
ATOM 563 C CA . PRO A 1 72 ? -0.298 -13.052 -11.231 1.00 68.00 72 PRO A CA 1
ATOM 564 C C . PRO A 1 72 ? -1.643 -13.295 -11.936 1.00 68.00 72 PRO A C 1
ATOM 566 O O . PRO A 1 72 ? -2.111 -12.400 -12.636 1.00 68.00 72 PRO A O 1
ATOM 569 N N . ASP A 1 73 ? -2.252 -14.464 -11.720 1.00 71.50 73 ASP A N 1
ATOM 570 C CA . ASP A 1 73 ? -3.532 -14.877 -12.316 1.00 71.50 73 ASP A CA 1
ATOM 571 C C . ASP A 1 73 ? -4.733 -14.625 -11.393 1.00 71.50 73 ASP A C 1
ATOM 573 O O . ASP A 1 73 ? -5.867 -14.962 -11.722 1.00 71.50 73 ASP A O 1
ATOM 577 N N . SER A 1 74 ? -4.494 -14.055 -10.211 1.00 77.31 74 SER A N 1
ATOM 578 C CA . SER A 1 74 ? -5.563 -13.737 -9.274 1.00 77.31 74 SER A CA 1
ATOM 579 C C . SER A 1 74 ? -6.391 -12.559 -9.778 1.00 77.31 74 SER A C 1
ATOM 581 O O . SER A 1 74 ? -5.865 -11.594 -10.346 1.00 77.31 74 SER A O 1
ATOM 583 N N . GLU A 1 75 ? -7.693 -12.607 -9.511 1.00 82.88 75 GLU A N 1
ATOM 584 C CA . GLU A 1 75 ? -8.570 -11.471 -9.759 1.00 82.88 75 GLU A CA 1
ATOM 585 C C . GLU A 1 75 ? -8.124 -10.234 -8.958 1.00 82.88 75 GLU A C 1
ATOM 587 O O . GLU A 1 75 ? -7.489 -10.360 -7.902 1.00 82.88 75 GLU A O 1
ATOM 592 N N . PRO A 1 76 ? -8.424 -9.016 -9.451 1.00 84.38 76 PRO A N 1
ATOM 593 C CA . PRO A 1 76 ? -8.142 -7.799 -8.710 1.00 84.38 76 PRO A CA 1
ATOM 594 C C . PRO A 1 76 ? -8.774 -7.850 -7.322 1.00 84.38 76 PRO A C 1
ATOM 596 O O . PRO A 1 76 ? -9.948 -8.181 -7.170 1.00 84.38 76 PRO A O 1
ATOM 599 N N . VAL A 1 77 ? -8.005 -7.460 -6.310 1.00 85.00 77 VAL A N 1
ATOM 600 C CA . VAL A 1 77 ? -8.489 -7.442 -4.932 1.00 85.00 77 VAL A CA 1
ATOM 601 C C . VAL A 1 77 ? -9.664 -6.471 -4.819 1.00 85.00 77 VAL A C 1
ATOM 603 O O . VAL A 1 77 ? -9.523 -5.318 -5.248 1.00 85.00 77 VAL A O 1
ATOM 606 N N . PRO A 1 78 ? -10.805 -6.898 -4.252 1.00 83.31 78 PRO A N 1
ATOM 607 C CA . PRO A 1 78 ? -11.976 -6.045 -4.113 1.00 83.31 78 PRO A CA 1
ATOM 608 C C . PRO A 1 78 ? -11.670 -4.729 -3.388 1.00 83.31 78 PRO A C 1
ATOM 610 O O . PRO A 1 78 ? -10.783 -4.654 -2.538 1.00 83.31 78 PRO A O 1
ATOM 613 N N . HIS A 1 79 ? -12.426 -3.681 -3.722 1.00 86.69 79 HIS A N 1
ATOM 614 C CA . HIS A 1 79 ? -12.356 -2.334 -3.128 1.00 86.69 79 HIS A CA 1
ATOM 615 C C . HIS A 1 79 ? -11.061 -1.537 -3.370 1.00 86.69 79 HIS A C 1
ATOM 617 O O . HIS A 1 79 ? -11.041 -0.333 -3.104 1.00 86.69 79 HIS A O 1
ATOM 623 N N . LEU A 1 80 ? -10.010 -2.153 -3.919 1.00 86.81 80 LEU A N 1
ATOM 624 C CA . LEU A 1 80 ? -8.807 -1.454 -4.362 1.00 86.81 80 LEU A CA 1
ATOM 625 C C . LEU A 1 80 ? -8.956 -0.917 -5.781 1.00 86.81 80 LEU A C 1
ATOM 627 O O . LEU A 1 80 ? -9.375 -1.630 -6.695 1.00 86.81 80 LEU A O 1
ATOM 631 N N . ALA A 1 81 ? -8.509 0.320 -5.985 1.00 85.38 81 ALA A N 1
ATOM 632 C CA . ALA A 1 81 ? -8.473 0.925 -7.305 1.00 85.38 81 ALA A CA 1
ATOM 633 C C . ALA A 1 81 ? -7.534 0.139 -8.230 1.00 85.38 81 ALA A C 1
ATOM 635 O O . ALA A 1 81 ? -6.387 -0.150 -7.880 1.00 85.38 81 ALA A O 1
ATOM 636 N N . VAL A 1 82 ? -8.031 -0.184 -9.424 1.00 86.94 82 VAL A N 1
ATOM 637 C CA . VAL A 1 82 ? -7.250 -0.807 -10.493 1.00 86.94 82 VAL A CA 1
ATOM 638 C C . VAL A 1 82 ? -6.780 0.287 -11.440 1.00 86.94 82 VAL A C 1
ATOM 640 O O . VAL A 1 82 ? -7.580 0.893 -12.152 1.00 86.94 82 VAL A O 1
ATOM 643 N N . TRP A 1 83 ? -5.476 0.533 -11.472 1.00 85.19 83 TRP A N 1
ATOM 644 C CA . TRP A 1 83 ? -4.872 1.430 -12.453 1.00 85.19 83 TRP A CA 1
ATOM 645 C C . TRP A 1 83 ? -4.339 0.653 -13.645 1.00 85.19 83 TRP A C 1
ATOM 647 O O . TRP A 1 83 ? -3.967 -0.508 -13.508 1.00 85.19 83 TRP A O 1
ATOM 657 N N . ARG A 1 84 ? -4.294 1.302 -14.811 1.00 84.19 84 ARG A N 1
ATOM 658 C CA . ARG A 1 84 ? -3.856 0.711 -16.090 1.00 84.19 84 ARG A CA 1
ATOM 659 C C . ARG A 1 84 ? -2.513 1.250 -16.577 1.00 84.19 84 ARG A C 1
ATOM 661 O O . ARG A 1 84 ? -1.975 0.764 -17.558 1.00 84.19 84 ARG A O 1
ATOM 668 N N . ASP A 1 85 ? -1.972 2.242 -15.885 1.00 84.56 85 ASP A N 1
ATOM 669 C CA . ASP A 1 85 ? -0.717 2.934 -16.184 1.00 84.56 85 ASP A CA 1
ATOM 670 C C . ASP A 1 85 ? 0.461 2.387 -15.355 1.00 84.56 85 ASP A C 1
ATOM 672 O O . ASP A 1 85 ? 1.418 3.099 -15.058 1.00 84.56 85 ASP A O 1
ATOM 676 N N . GLY A 1 86 ? 0.399 1.118 -14.940 1.00 86.12 86 GLY A N 1
ATOM 677 C CA . GLY A 1 86 ? 1.495 0.475 -14.226 1.00 86.12 86 GLY A CA 1
ATOM 678 C C . GLY A 1 86 ? 2.703 0.237 -15.133 1.00 86.12 86 GLY A C 1
ATOM 679 O O . GLY A 1 86 ? 2.583 -0.242 -16.260 1.00 86.12 86 GLY A O 1
ATOM 680 N N . LEU A 1 87 ? 3.880 0.531 -14.593 1.00 87.06 87 LEU A N 1
ATOM 681 C CA . LEU A 1 87 ? 5.197 0.286 -15.161 1.00 87.06 87 LEU A CA 1
ATOM 682 C C . LEU A 1 87 ? 5.854 -0.838 -14.366 1.00 87.06 87 LEU A C 1
ATOM 684 O O . LEU A 1 87 ? 6.152 -0.680 -13.180 1.00 87.06 87 LEU A O 1
ATOM 688 N N . LYS A 1 88 ? 6.065 -1.982 -15.012 1.00 86.25 88 LYS A N 1
ATOM 689 C CA . LYS A 1 88 ? 6.584 -3.196 -14.383 1.00 86.25 88 LYS A CA 1
ATOM 690 C C . LYS A 1 88 ? 8.010 -3.470 -14.815 1.00 86.25 88 LYS A C 1
ATOM 692 O O . LYS A 1 88 ? 8.230 -3.805 -15.975 1.00 86.25 88 LYS A O 1
ATOM 697 N N . CYS A 1 89 ? 8.949 -3.467 -13.877 1.00 86.31 89 CYS A N 1
ATOM 698 C CA . CYS A 1 89 ? 10.314 -3.919 -14.116 1.00 86.31 89 CYS A CA 1
ATOM 699 C C . CYS A 1 89 ? 10.333 -5.345 -14.696 1.00 86.31 89 CYS A C 1
ATOM 701 O O . CYS A 1 89 ? 9.745 -6.272 -14.128 1.00 86.31 89 CYS A O 1
ATOM 703 N N . THR A 1 90 ? 11.027 -5.537 -15.817 1.00 86.81 90 THR A N 1
ATOM 704 C CA . THR A 1 90 ? 11.141 -6.838 -16.497 1.00 86.81 90 THR A CA 1
ATOM 705 C C . THR A 1 90 ? 11.993 -7.832 -15.708 1.00 86.81 90 THR A C 1
ATOM 707 O O . THR A 1 90 ? 11.712 -9.029 -15.738 1.00 86.81 90 THR A O 1
ATOM 710 N N . ARG A 1 91 ? 12.972 -7.351 -14.929 1.00 84.44 91 ARG A N 1
ATOM 711 C CA . ARG A 1 91 ? 13.915 -8.198 -14.177 1.00 84.44 91 ARG A CA 1
ATOM 712 C C . ARG A 1 91 ? 13.321 -8.818 -12.916 1.00 84.44 91 ARG A C 1
ATOM 714 O O . ARG A 1 91 ? 13.462 -10.018 -12.699 1.00 84.44 91 ARG A O 1
ATOM 721 N N . CYS A 1 92 ? 12.649 -8.026 -12.082 1.00 82.88 92 CYS A N 1
ATOM 722 C CA . CYS A 1 92 ? 12.155 -8.496 -10.779 1.00 82.88 92 CYS A CA 1
ATOM 723 C C . CYS A 1 92 ? 10.628 -8.406 -10.604 1.00 82.88 92 CYS A C 1
ATOM 725 O O . CYS A 1 92 ? 10.094 -8.855 -9.584 1.00 82.88 92 CYS A O 1
ATOM 727 N N . GLY A 1 93 ? 9.919 -7.846 -11.591 1.00 79.81 93 GLY A N 1
ATOM 728 C CA . GLY A 1 93 ? 8.467 -7.677 -11.568 1.00 79.81 93 GLY A CA 1
ATOM 729 C C . GLY A 1 93 ? 7.968 -6.496 -10.733 1.00 79.81 93 GLY A C 1
ATOM 730 O O . GLY A 1 93 ? 6.761 -6.370 -10.575 1.00 79.81 93 GLY A O 1
ATOM 731 N N . TYR A 1 94 ? 8.852 -5.654 -10.186 1.00 81.75 94 TYR A N 1
ATOM 732 C CA . TYR A 1 94 ? 8.484 -4.483 -9.382 1.00 81.75 94 TYR A CA 1
ATOM 733 C C . TYR A 1 94 ? 7.612 -3.501 -10.168 1.00 81.75 94 TYR A C 1
ATOM 735 O O . TYR A 1 94 ? 7.978 -3.143 -11.287 1.00 81.75 94 TYR A O 1
ATOM 743 N N . ILE A 1 95 ? 6.488 -3.053 -9.595 1.00 83.81 95 ILE A N 1
A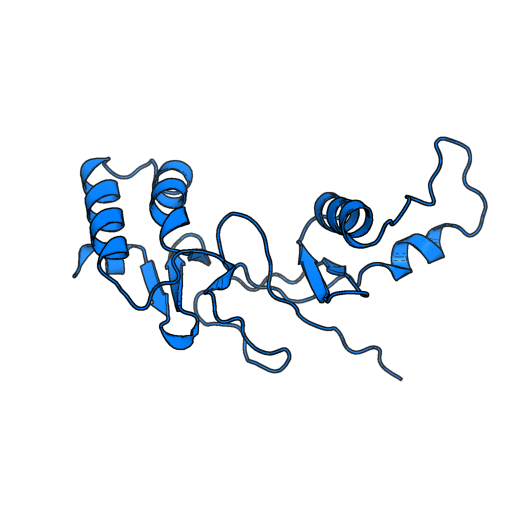TOM 744 C CA . ILE A 1 95 ? 5.561 -2.134 -10.267 1.00 83.81 95 ILE A CA 1
ATOM 745 C C . ILE A 1 95 ? 5.537 -0.760 -9.593 1.00 83.81 95 ILE A C 1
ATOM 747 O O . ILE A 1 95 ? 5.453 -0.643 -8.368 1.00 83.81 95 ILE A O 1
ATOM 751 N N . ARG A 1 96 ? 5.568 0.296 -10.411 1.00 85.62 96 ARG A N 1
ATOM 752 C CA . ARG A 1 96 ? 5.268 1.692 -10.039 1.00 85.62 96 ARG A CA 1
ATOM 753 C C . ARG A 1 96 ? 4.442 2.342 -11.140 1.00 85.62 96 ARG A C 1
ATOM 755 O O . ARG A 1 96 ? 4.316 1.780 -12.213 1.00 85.62 96 ARG A O 1
ATOM 762 N N . ARG A 1 97 ? 3.853 3.507 -10.881 1.00 86.94 97 ARG A N 1
ATOM 763 C CA . ARG A 1 97 ? 3.047 4.233 -11.884 1.00 86.94 97 ARG A CA 1
ATOM 764 C C . ARG A 1 97 ? 3.805 5.367 -12.574 1.00 86.94 97 ARG A C 1
ATOM 766 O O . ARG A 1 97 ? 3.343 5.890 -13.575 1.00 86.94 97 ARG A O 1
ATOM 773 N N . THR A 1 98 ? 4.965 5.765 -12.050 1.00 85.44 98 THR A N 1
ATOM 774 C CA . THR A 1 98 ? 5.755 6.868 -12.608 1.00 85.44 98 THR A CA 1
ATOM 775 C C . THR A 1 98 ? 7.072 6.358 -13.178 1.00 85.44 98 THR A C 1
ATOM 777 O O . THR A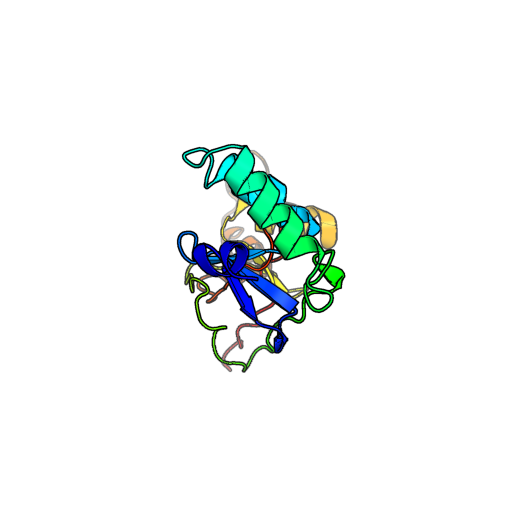 1 98 ? 7.715 5.466 -12.616 1.00 85.44 98 THR A O 1
ATOM 780 N N . ILE A 1 99 ? 7.489 6.945 -14.303 1.00 85.38 99 ILE A N 1
ATOM 781 C CA . ILE A 1 99 ? 8.749 6.594 -14.975 1.00 85.38 99 ILE A CA 1
ATOM 782 C C . ILE A 1 99 ? 9.940 6.840 -14.042 1.00 85.38 99 ILE A C 1
ATOM 784 O O . ILE A 1 99 ? 10.865 6.035 -13.986 1.00 85.38 99 ILE A O 1
ATOM 788 N N . GLN A 1 100 ? 9.898 7.930 -13.275 1.00 85.56 100 GLN A N 1
ATOM 789 C CA . GLN A 1 100 ? 10.949 8.283 -12.321 1.00 85.56 100 GLN A CA 1
ATOM 790 C C . GLN A 1 100 ? 11.150 7.188 -11.265 1.00 85.56 100 GLN A C 1
ATOM 792 O O . GLN A 1 100 ? 12.285 6.784 -11.014 1.00 85.56 100 GLN A O 1
ATOM 797 N N . ASP A 1 101 ? 10.060 6.652 -10.708 1.00 86.50 101 ASP A N 1
ATOM 798 C CA . ASP A 1 101 ? 10.136 5.612 -9.683 1.00 86.50 101 ASP A CA 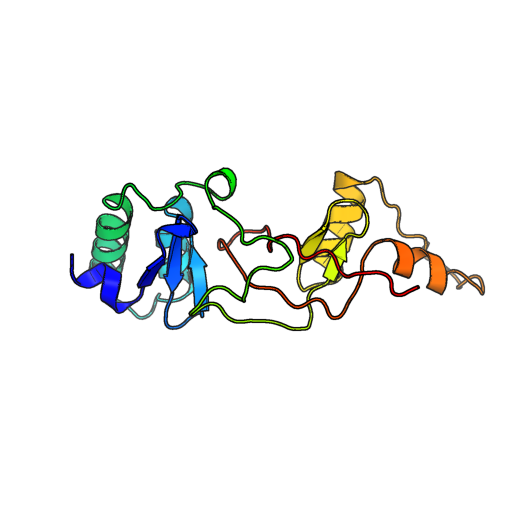1
ATOM 799 C C . ASP A 1 101 ? 10.696 4.293 -10.236 1.00 86.50 101 ASP A C 1
ATOM 801 O O . ASP A 1 101 ? 11.535 3.659 -9.594 1.00 86.50 101 ASP A O 1
ATOM 805 N N . VAL A 1 102 ? 10.254 3.858 -11.425 1.00 85.88 102 VAL A N 1
ATOM 806 C CA . VAL A 1 102 ? 10.754 2.602 -12.016 1.00 85.88 102 VAL A CA 1
ATOM 807 C C . VAL A 1 102 ? 12.209 2.734 -12.475 1.00 85.88 102 VAL A C 1
ATOM 809 O O . VAL A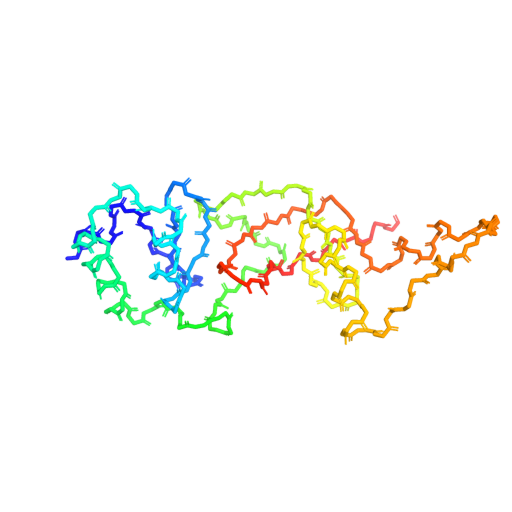 1 102 ? 12.971 1.774 -12.365 1.00 85.88 102 VAL A O 1
ATOM 812 N N . GLN A 1 103 ? 12.632 3.924 -12.911 1.00 86.56 103 GLN A N 1
ATOM 813 C CA . GLN A 1 103 ? 14.031 4.213 -13.230 1.00 86.56 103 GLN A CA 1
ATOM 814 C C . GLN A 1 103 ? 14.921 4.203 -11.988 1.00 86.56 103 GLN A C 1
ATOM 816 O O . GLN A 1 103 ? 15.974 3.568 -12.020 1.00 86.56 103 GLN A O 1
ATOM 821 N N . SER A 1 104 ? 14.507 4.862 -10.898 1.00 87.75 104 SER A N 1
ATOM 822 C CA . SER A 1 104 ? 15.227 4.823 -9.614 1.00 87.75 104 SER A CA 1
ATOM 823 C C . SER A 1 104 ? 15.372 3.382 -9.128 1.00 87.75 104 SER A C 1
ATOM 825 O O . SER A 1 104 ? 16.491 2.940 -8.868 1.00 87.75 104 SER A O 1
ATOM 827 N N . HIS A 1 105 ? 14.285 2.606 -9.163 1.00 88.19 105 HIS A N 1
ATOM 828 C CA . HIS A 1 105 ? 14.319 1.182 -8.851 1.00 88.19 105 HIS A CA 1
ATOM 829 C C . HIS A 1 105 ? 15.318 0.409 -9.728 1.00 88.19 105 HIS A C 1
ATOM 831 O O . HIS A 1 105 ? 16.172 -0.304 -9.204 1.00 88.19 105 HIS A O 1
ATOM 837 N N . CYS A 1 106 ? 15.250 0.548 -11.057 1.00 86.75 106 CYS A N 1
ATOM 838 C CA . CYS A 1 106 ? 16.150 -0.168 -11.964 1.00 86.75 106 CYS A CA 1
ATOM 839 C C . CYS A 1 106 ? 17.617 0.236 -11.755 1.00 86.75 106 CYS A C 1
ATOM 841 O O . CYS A 1 106 ? 18.507 -0.609 -11.846 1.00 86.75 106 CYS A O 1
ATOM 843 N N . ARG A 1 107 ? 17.884 1.510 -11.455 1.00 86.12 107 ARG A N 1
ATOM 844 C CA . ARG A 1 107 ? 19.232 2.000 -11.156 1.00 86.12 107 ARG A CA 1
ATOM 8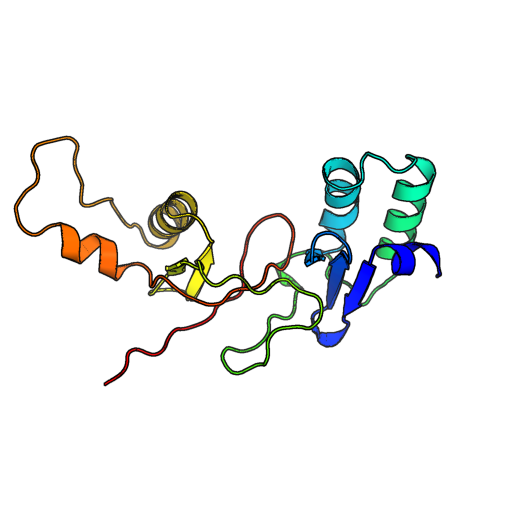45 C C . ARG A 1 107 ? 19.772 1.383 -9.870 1.00 86.12 107 ARG A C 1
ATOM 847 O O . ARG A 1 107 ? 20.874 0.852 -9.868 1.00 86.12 107 ARG A O 1
ATOM 854 N N . GLU A 1 108 ? 18.992 1.438 -8.797 1.00 87.69 108 GLU A N 1
ATOM 855 C CA . GLU A 1 108 ? 19.426 1.041 -7.453 1.00 87.69 108 GLU A CA 1
ATOM 856 C C . GLU A 1 108 ? 19.474 -0.476 -7.269 1.00 87.69 108 GLU A C 1
ATOM 858 O O . GLU A 1 108 ? 20.390 -0.988 -6.638 1.00 87.69 108 GLU A O 1
ATOM 863 N N . GLN A 1 109 ? 18.511 -1.205 -7.835 1.00 87.12 109 GLN A N 1
ATOM 864 C CA . GLN A 1 109 ? 18.379 -2.651 -7.628 1.00 87.12 109 GLN A CA 1
ATOM 865 C C . GLN A 1 109 ? 19.015 -3.481 -8.745 1.00 87.12 109 GLN A C 1
ATOM 867 O O . GLN A 1 109 ? 19.297 -4.664 -8.558 1.00 87.12 109 GLN A O 1
ATOM 872 N N . HIS A 1 110 ? 19.201 -2.899 -9.933 1.00 87.25 110 HIS A N 1
ATOM 873 C CA . HIS A 1 110 ? 19.680 -3.626 -11.113 1.00 87.25 110 HIS A CA 1
ATOM 874 C C . HIS A 1 110 ? 20.877 -2.967 -11.799 1.00 87.25 110 HIS A C 1
ATOM 876 O O . HIS A 1 110 ? 21.277 -3.432 -12.868 1.00 87.25 110 HIS A O 1
ATOM 882 N N . GLY A 1 111 ? 21.440 -1.905 -11.210 1.00 83.44 111 GLY A N 1
ATOM 883 C CA . GLY A 1 111 ? 22.598 -1.199 -11.755 1.00 83.44 111 GLY A CA 1
ATOM 884 C C . GLY A 1 111 ? 22.326 -0.539 -13.106 1.00 83.44 111 GLY A C 1
ATOM 885 O O . GLY A 1 111 ? 23.256 -0.314 -13.877 1.00 83.44 111 GLY A O 1
ATOM 886 N N . TRP A 1 112 ? 21.060 -0.269 -13.440 1.00 83.44 112 TRP A N 1
ATOM 887 C CA . TRP A 1 112 ? 20.719 0.328 -14.726 1.00 83.44 112 TRP A CA 1
ATOM 888 C C . TRP A 1 112 ? 21.246 1.761 -14.819 1.00 83.44 112 TRP A C 1
ATOM 890 O O . TRP A 1 112 ? 20.889 2.628 -14.020 1.00 83.44 112 TRP A O 1
ATOM 900 N N . ALA A 1 113 ? 22.064 2.018 -15.836 1.00 77.00 113 ALA A N 1
ATOM 901 C CA . ALA A 1 113 ? 22.496 3.355 -16.204 1.00 77.00 113 ALA A CA 1
ATOM 902 C C . ALA A 1 113 ? 21.618 3.877 -17.342 1.00 77.00 113 ALA A C 1
ATOM 904 O O . ALA A 1 113 ? 21.362 3.167 -18.313 1.00 77.00 113 ALA A O 1
ATOM 905 N N . ASN A 1 114 ? 21.179 5.132 -17.238 1.00 69.69 114 ASN A N 1
ATOM 906 C CA . ASN A 1 114 ? 20.409 5.756 -18.304 1.00 69.69 114 ASN A CA 1
ATOM 907 C C . ASN A 1 114 ? 21.278 5.843 -19.574 1.00 69.69 114 ASN A C 1
ATOM 909 O O . ASN A 1 114 ? 22.285 6.557 -19.557 1.00 69.69 114 ASN A O 1
ATOM 913 N N . PRO A 1 115 ? 20.896 5.180 -20.684 1.00 65.56 115 PRO A N 1
ATOM 914 C CA . PRO A 1 115 ? 21.664 5.242 -21.925 1.00 65.56 115 PRO A CA 1
ATOM 915 C C . PRO A 1 115 ? 21.657 6.657 -22.527 1.00 65.56 115 PRO A C 1
ATOM 917 O O . PRO A 1 115 ? 22.509 7.002 -23.346 1.00 65.56 115 PRO A O 1
ATOM 920 N N . ARG A 1 116 ? 20.729 7.525 -22.097 1.00 60.50 116 ARG A N 1
ATOM 921 C CA . ARG A 1 116 ? 20.695 8.938 -22.481 1.00 60.50 116 ARG A CA 1
ATOM 922 C C . ARG A 1 116 ? 21.747 9.725 -21.689 1.00 60.50 116 ARG A C 1
ATOM 924 O O . ARG A 1 116 ? 21.463 10.243 -20.611 1.00 60.50 116 ARG A O 1
ATOM 931 N N . LYS A 1 117 ? 22.959 9.853 -22.239 1.00 55.75 117 LYS A N 1
ATOM 932 C CA . LYS A 1 117 ? 23.938 10.858 -21.784 1.00 55.75 117 LYS A CA 1
ATOM 933 C C . LYS A 1 117 ? 23.478 12.272 -22.176 1.00 55.75 117 LYS A C 1
ATOM 935 O O . LYS A 1 117 ? 22.769 12.452 -23.164 1.00 55.75 117 LYS A O 1
ATOM 940 N N . ARG A 1 118 ? 23.898 13.286 -21.409 1.00 44.34 118 ARG A N 1
ATOM 941 C CA . ARG A 1 118 ? 23.693 14.713 -21.722 1.00 44.34 118 ARG A CA 1
ATOM 942 C C . ARG A 1 118 ? 24.419 15.033 -23.043 1.00 44.34 118 ARG A C 1
ATOM 944 O O . ARG A 1 118 ? 25.642 15.078 -23.058 1.00 44.34 118 ARG A O 1
ATOM 951 N N . GLY A 1 119 ? 23.682 15.189 -24.148 1.00 60.81 119 GLY A N 1
ATOM 952 C CA . GLY A 1 119 ? 24.240 15.413 -25.490 1.00 60.81 119 GLY A CA 1
ATOM 953 C C . GLY A 1 119 ? 23.329 14.940 -26.633 1.00 60.81 119 GLY A C 1
ATOM 954 O O . GLY A 1 119 ? 22.241 14.416 -26.395 1.00 60.81 119 GLY A O 1
ATOM 955 N N . ARG A 1 120 ? 23.766 15.159 -27.886 1.00 49.00 120 ARG A N 1
ATOM 956 C CA . ARG A 1 120 ? 23.021 14.837 -29.122 1.00 49.00 120 ARG A CA 1
ATOM 957 C C . ARG A 1 120 ? 22.678 13.339 -29.182 1.00 49.00 120 ARG A C 1
ATOM 959 O O . ARG A 1 120 ? 23.556 12.499 -29.012 1.00 49.00 120 ARG A O 1
ATOM 966 N N . MET A 1 121 ? 21.411 13.019 -29.465 1.00 50.34 121 MET A N 1
ATOM 967 C CA . MET A 1 121 ? 20.923 11.643 -29.631 1.00 50.34 121 MET A CA 1
ATOM 968 C C . MET A 1 121 ? 21.726 10.883 -30.696 1.00 50.34 121 MET A C 1
ATOM 970 O O . MET A 1 121 ? 21.723 11.274 -31.864 1.00 50.34 121 MET A O 1
ATOM 974 N N . ALA A 1 122 ? 22.329 9.753 -30.321 1.00 52.50 122 ALA A N 1
ATOM 975 C CA . ALA A 1 122 ? 22.693 8.726 -31.290 1.00 52.50 122 ALA A CA 1
ATOM 976 C C . ALA A 1 122 ? 21.401 8.062 -31.805 1.00 52.50 122 ALA A C 1
ATOM 978 O O . ALA A 1 122 ? 20.520 7.692 -31.019 1.00 52.50 122 ALA A O 1
ATOM 979 N N . LYS A 1 123 ? 21.249 7.948 -33.131 1.00 47.56 123 LYS A N 1
ATOM 980 C CA . LYS A 1 123 ? 20.127 7.227 -33.753 1.00 47.56 123 LYS A CA 1
ATOM 981 C C . LYS A 1 123 ? 20.173 5.765 -33.278 1.00 47.56 123 LYS A C 1
ATOM 983 O O . LYS A 1 123 ? 21.109 5.059 -33.620 1.00 47.56 123 LYS A O 1
ATOM 988 N N . GLY A 1 124 ? 19.189 5.334 -32.480 1.00 51.72 124 GLY A N 1
ATOM 989 C CA . GLY A 1 124 ? 19.058 3.940 -32.014 1.00 51.72 124 GLY A CA 1
ATOM 990 C C . GLY A 1 124 ? 18.750 3.755 -30.520 1.00 51.72 124 GLY A C 1
ATOM 991 O O . GLY A 1 124 ? 18.096 2.785 -30.153 1.00 51.72 124 GLY A O 1
ATOM 992 N N . CYS A 1 125 ? 19.086 4.716 -29.650 1.00 47.81 125 CYS A N 1
ATOM 993 C CA . CYS A 1 125 ? 18.980 4.556 -28.182 1.00 47.81 125 CYS A CA 1
ATOM 994 C C . CYS A 1 125 ? 17.546 4.529 -27.607 1.00 47.81 125 CYS A C 1
ATOM 996 O O . CYS A 1 125 ? 17.360 4.491 -26.390 1.00 47.81 125 CYS A O 1
ATOM 998 N N . ARG A 1 126 ? 16.508 4.586 -28.452 1.00 46.94 126 ARG A N 1
ATOM 999 C CA . ARG A 1 126 ? 15.111 4.462 -28.000 1.00 46.94 126 ARG A CA 1
ATOM 1000 C C . ARG A 1 126 ? 14.787 3.019 -27.585 1.00 46.94 126 ARG A C 1
ATOM 1002 O O . ARG A 1 126 ? 13.922 2.830 -26.739 1.00 46.94 126 ARG A O 1
ATOM 1009 N N . ALA A 1 127 ? 15.509 2.036 -28.130 1.00 47.78 127 ALA A N 1
ATOM 1010 C CA . ALA A 1 127 ? 15.259 0.614 -27.905 1.00 47.78 127 ALA A CA 1
ATOM 1011 C C . ALA A 1 127 ? 15.719 0.110 -26.519 1.00 47.78 127 ALA A C 1
ATOM 1013 O O . ALA A 1 127 ? 15.021 -0.689 -25.906 1.00 47.78 127 ALA A O 1
ATOM 1014 N N . GLU A 1 128 ? 16.835 0.610 -25.975 1.00 50.78 128 GLU A N 1
ATOM 1015 C CA . GLU A 1 128 ? 17.425 0.064 -24.734 1.00 50.78 128 GLU A CA 1
ATOM 1016 C C . GLU A 1 128 ? 16.708 0.507 -23.448 1.00 50.78 128 GLU A C 1
ATOM 1018 O O . GLU A 1 128 ? 16.662 -0.239 -22.472 1.00 50.78 128 GLU A O 1
ATOM 1023 N N . ALA A 1 129 ? 16.096 1.697 -23.432 1.00 50.88 129 ALA A N 1
ATOM 1024 C CA . ALA A 1 129 ? 15.277 2.131 -22.296 1.00 50.88 129 ALA A CA 1
ATOM 1025 C C . ALA A 1 129 ? 13.963 1.328 -22.187 1.00 50.88 129 ALA A C 1
ATOM 1027 O O . ALA A 1 129 ? 13.494 1.079 -21.080 1.00 50.88 129 ALA A O 1
ATOM 1028 N N . ASN A 1 130 ? 13.418 0.865 -23.320 1.00 56.22 130 ASN A N 1
ATOM 1029 C CA . ASN A 1 130 ? 12.199 0.050 -23.372 1.00 56.22 130 ASN A CA 1
ATOM 1030 C C . ASN A 1 130 ? 12.405 -1.395 -22.877 1.00 56.22 130 ASN A C 1
ATOM 1032 O O . ASN A 1 130 ? 11.428 -2.098 -22.649 1.00 56.22 130 ASN A O 1
ATOM 1036 N N . ALA A 1 131 ? 13.647 -1.855 -22.684 1.00 70.69 131 ALA A N 1
ATOM 1037 C CA . ALA A 1 131 ? 13.921 -3.228 -22.252 1.00 70.69 131 ALA A CA 1
ATOM 1038 C C . ALA A 1 131 ? 13.743 -3.456 -20.734 1.00 70.69 131 ALA A C 1
ATOM 1040 O O . ALA A 1 131 ? 13.608 -4.596 -20.281 1.00 70.69 131 ALA A O 1
ATOM 1041 N N . MET A 1 132 ? 13.759 -2.394 -19.918 1.00 81.31 132 MET A N 1
ATOM 1042 C CA . MET A 1 132 ? 13.834 -2.527 -18.453 1.00 81.31 132 MET A CA 1
ATOM 1043 C C . MET A 1 132 ? 12.481 -2.564 -17.742 1.00 81.31 132 MET A C 1
ATOM 1045 O O . MET A 1 132 ? 12.400 -3.059 -16.613 1.00 81.31 132 MET A O 1
ATOM 1049 N N . TRP 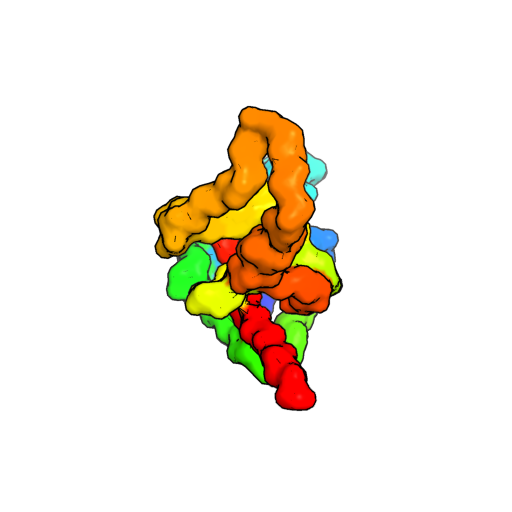A 1 133 ? 11.414 -2.076 -18.371 1.00 87.56 133 TRP A N 1
ATOM 1050 C CA . TRP A 1 133 ? 10.060 -2.167 -17.837 1.00 87.56 133 TRP A CA 1
ATOM 1051 C C . TRP A 1 133 ? 9.022 -2.286 -18.949 1.00 87.56 133 TRP A C 1
ATOM 1053 O O . TRP A 1 133 ? 9.228 -1.825 -20.064 1.00 87.56 133 TRP A O 1
ATOM 1063 N N . VAL A 1 134 ? 7.888 -2.896 -18.616 1.00 86.38 134 VAL A N 1
ATOM 1064 C CA . VAL A 1 134 ? 6.705 -2.972 -19.476 1.00 86.38 134 VAL A CA 1
ATOM 1065 C C . VAL A 1 134 ? 5.681 -1.961 -18.984 1.00 86.38 134 VAL A C 1
ATOM 1067 O O . VAL A 1 134 ? 5.440 -1.871 -17.780 1.00 86.38 134 VAL A O 1
ATOM 1070 N N . GLU A 1 135 ? 5.094 -1.208 -19.907 1.00 86.69 135 GLU A N 1
ATOM 1071 C CA . GLU A 1 135 ? 4.039 -0.230 -19.631 1.00 86.69 135 GLU A CA 1
ATOM 1072 C C . GLU A 1 135 ? 2.642 -0.853 -19.763 1.00 86.69 135 GLU A C 1
ATOM 1074 O O . GLU A 1 135 ? 2.492 -1.987 -20.220 1.00 86.69 135 GLU A O 1
ATOM 1079 N N . GLY A 1 136 ? 1.603 -0.117 -19.363 1.00 82.06 136 GLY A N 1
ATOM 1080 C CA . GLY A 1 136 ? 0.213 -0.556 -19.535 1.00 82.06 136 GLY A CA 1
ATOM 1081 C C . GLY A 1 136 ? -0.201 -1.702 -18.605 1.00 82.06 136 GLY A C 1
ATOM 1082 O O . GLY A 1 136 ? -1.195 -2.391 -18.850 1.00 82.06 136 GLY A O 1
ATOM 1083 N N . VAL A 1 137 ? 0.574 -1.959 -17.549 1.00 83.75 137 VAL A N 1
ATOM 1084 C CA . VAL A 1 137 ? 0.301 -3.060 -16.630 1.00 83.75 137 VAL A CA 1
ATOM 1085 C C . VAL A 1 137 ? -0.800 -2.646 -15.669 1.00 83.75 137 VAL A C 1
ATOM 1087 O O . VAL A 1 137 ? -0.734 -1.600 -15.023 1.00 83.75 137 VAL A O 1
ATOM 1090 N N . HIS A 1 138 ? -1.816 -3.495 -15.537 1.00 84.38 138 HIS A N 1
ATOM 1091 C CA . HIS A 1 138 ? -2.841 -3.283 -14.527 1.00 84.38 138 HIS A CA 1
ATOM 1092 C C . HIS A 1 138 ? -2.200 -3.396 -13.134 1.00 84.38 138 HIS A C 1
ATOM 1094 O O . HIS A 1 138 ? -1.389 -4.287 -12.900 1.00 84.38 138 HIS A O 1
ATOM 1100 N N . CYS A 1 139 ? -2.502 -2.514 -12.188 1.00 83.06 139 CYS A N 1
ATOM 1101 C CA . CYS A 1 139 ? -1.911 -2.580 -10.850 1.00 83.06 139 CYS A CA 1
ATOM 1102 C C . CYS A 1 139 ? -2.851 -2.048 -9.768 1.00 83.06 139 CYS A C 1
ATOM 1104 O O . CYS A 1 139 ? -3.752 -1.262 -10.041 1.00 83.06 139 CYS A O 1
ATOM 1106 N N . GLN A 1 140 ? -2.635 -2.516 -8.538 1.00 84.62 140 GLN A N 1
ATOM 1107 C CA . GLN A 1 140 ? -3.353 -2.113 -7.325 1.00 84.62 140 GLN A CA 1
ATOM 1108 C C . GLN A 1 140 ? -2.328 -1.771 -6.236 1.00 84.62 140 GLN A C 1
ATOM 1110 O O . GLN A 1 140 ? -1.189 -2.247 -6.273 1.00 84.62 140 GLN A O 1
ATOM 1115 N N . LYS A 1 141 ? -2.708 -0.913 -5.285 1.00 80.75 141 LYS A N 1
ATOM 1116 C CA . LYS A 1 141 ? -1.782 -0.280 -4.341 1.00 80.75 141 LYS A CA 1
ATOM 1117 C C . LYS A 1 141 ? -2.059 -0.821 -2.966 1.00 80.75 141 LYS A C 1
ATOM 1119 O O . LYS A 1 141 ? -3.079 -0.511 -2.358 1.00 80.75 141 LYS A O 1
ATOM 1124 N N . PHE A 1 142 ? -1.089 -1.587 -2.505 1.00 72.94 142 PHE A N 1
ATOM 1125 C CA . PHE A 1 142 ? -0.982 -2.082 -1.154 1.00 72.94 142 PHE A CA 1
ATOM 1126 C C . PHE A 1 142 ? 0.121 -1.264 -0.490 1.00 72.94 142 PHE A C 1
ATOM 1128 O O . PHE A 1 142 ? 1.184 -1.066 -1.071 1.00 72.94 142 PHE A O 1
ATOM 1135 N N . ALA A 1 143 ? -0.183 -0.739 0.687 1.00 62.31 143 ALA A N 1
ATOM 1136 C CA . ALA A 1 143 ? 0.629 0.143 1.504 1.00 62.31 143 ALA A CA 1
ATOM 1137 C C . ALA A 1 143 ? 0.961 1.530 0.912 1.00 62.31 143 ALA A C 1
ATOM 1139 O O . ALA A 1 143 ? 1.394 1.745 -0.224 1.00 62.31 143 ALA A O 1
ATOM 1140 N N . GLY A 1 144 ? 0.774 2.538 1.761 1.00 50.62 144 GLY A N 1
ATOM 1141 C CA . GLY A 1 144 ? 1.117 3.926 1.496 1.00 50.62 144 GLY A CA 1
ATOM 1142 C C . GLY A 1 144 ? 2.608 4.240 1.622 1.00 50.62 144 GLY A C 1
ATOM 1143 O O . GLY A 1 144 ? 2.908 5.298 2.143 1.00 50.62 144 GLY A O 1
ATOM 1144 N N . ALA A 1 145 ? 3.548 3.383 1.218 1.00 39.59 145 ALA A N 1
ATOM 1145 C CA . ALA A 1 145 ? 4.944 3.775 0.951 1.00 39.59 145 ALA A CA 1
ATOM 1146 C C . ALA A 1 145 ? 5.740 2.691 0.198 1.00 39.59 145 ALA A C 1
ATOM 1148 O O . ALA A 1 145 ? 6.907 2.472 0.478 1.00 39.59 145 ALA A O 1
ATOM 1149 N N . GLY A 1 146 ? 5.157 2.133 -0.863 1.00 41.34 146 GLY A N 1
ATOM 1150 C CA . GLY A 1 146 ? 5.943 1.669 -1.999 1.00 41.34 146 GLY A CA 1
ATOM 1151 C C . GLY A 1 146 ? 6.348 0.201 -2.028 1.00 41.34 146 GLY A C 1
ATOM 1152 O O . GLY A 1 146 ? 7.530 -0.092 -1.974 1.00 41.34 146 GLY A O 1
ATOM 1153 N N . LYS A 1 147 ? 5.421 -0.640 -2.486 1.00 40.38 147 LYS A N 1
ATOM 1154 C CA . LYS A 1 147 ? 5.644 -1.739 -3.444 1.00 40.38 147 LYS A CA 1
ATOM 1155 C C . LYS A 1 147 ? 4.295 -2.038 -4.099 1.00 40.38 147 LYS A C 1
ATOM 1157 O O . LYS A 1 147 ? 3.424 -2.627 -3.470 1.00 40.38 147 LYS A O 1
ATOM 1162 N N . LEU A 1 148 ? 4.069 -1.607 -5.348 1.00 47.50 148 LEU A N 1
ATOM 1163 C CA . LEU A 1 148 ? 2.903 -2.123 -6.076 1.00 47.50 148 LEU A CA 1
ATOM 1164 C C . LEU A 1 148 ? 3.230 -3.570 -6.455 1.00 47.50 148 LEU A C 1
ATOM 1166 O O . LEU A 1 148 ? 4.301 -3.850 -7.003 1.00 47.50 148 LEU A O 1
ATOM 1170 N N . GLY A 1 149 ? 2.329 -4.478 -6.082 1.00 47.62 149 GLY A N 1
ATOM 1171 C CA . GLY A 1 149 ? 2.487 -5.918 -6.253 1.00 47.62 149 GLY A CA 1
ATOM 1172 C C . GLY A 1 149 ? 2.843 -6.299 -7.689 1.00 47.62 149 GLY A C 1
ATOM 1173 O O . GLY A 1 149 ? 2.409 -5.665 -8.653 1.00 47.62 149 GLY A O 1
ATOM 1174 N N . LYS A 1 150 ? 3.671 -7.336 -7.818 1.00 38.62 150 LYS A N 1
ATOM 1175 C CA . LYS A 1 150 ? 4.214 -7.815 -9.089 1.00 38.62 150 LYS A CA 1
ATOM 1176 C C . LYS A 1 150 ? 3.089 -8.348 -9.983 1.00 38.62 150 LYS A C 1
ATOM 1178 O O . LYS A 1 150 ? 2.483 -9.357 -9.657 1.00 38.62 150 LYS A O 1
ATOM 1183 N N . ARG A 1 151 ? 2.873 -7.758 -11.158 1.00 41.25 151 ARG A N 1
ATOM 1184 C CA . ARG A 1 151 ? 2.130 -8.393 -12.263 1.00 41.25 151 ARG A CA 1
ATOM 1185 C C . ARG A 1 151 ? 3.082 -8.684 -13.399 1.00 41.25 151 ARG A C 1
ATOM 1187 O O . ARG A 1 151 ? 3.413 -7.758 -14.117 1.00 41.25 151 ARG A O 1
ATOM 1194 N N . ARG A 1 152 ? 3.533 -9.923 -13.609 1.00 35.62 152 ARG A N 1
ATOM 1195 C CA . ARG A 1 152 ? 4.299 -10.266 -14.822 1.00 35.62 152 ARG A CA 1
ATOM 1196 C C . ARG A 1 152 ? 3.379 -10.228 -16.048 1.00 35.62 152 ARG A C 1
ATOM 1198 O O . ARG A 1 152 ? 2.592 -11.135 -16.246 1.00 35.62 152 ARG A O 1
ATOM 1205 N N . THR A 1 153 ? 3.511 -9.209 -16.898 1.00 35.16 153 THR A N 1
ATOM 1206 C CA . THR A 1 153 ? 3.017 -9.288 -18.285 1.00 35.16 153 THR A CA 1
ATOM 1207 C C . THR A 1 153 ? 3.710 -10.412 -19.059 1.00 35.16 153 THR A C 1
ATOM 1209 O O . THR A 1 153 ? 4.934 -10.544 -18.974 1.00 35.16 153 THR A O 1
ATOM 1212 N N . ARG A 1 154 ? 2.897 -11.205 -19.769 1.00 32.69 154 ARG A N 1
ATOM 1213 C CA . ARG A 1 154 ? 3.266 -12.236 -20.749 1.00 32.69 154 ARG A CA 1
ATOM 1214 C C . ARG A 1 154 ? 3.831 -11.550 -21.999 1.00 32.69 154 ARG A C 1
ATOM 1216 O O . ARG A 1 154 ? 3.135 -10.738 -22.605 1.00 32.69 154 ARG A O 1
ATOM 1223 N N . GLU A 1 155 ? 5.060 -11.880 -22.384 1.00 34.44 155 GLU A N 1
ATOM 1224 C CA . GLU A 1 155 ? 5.513 -11.711 -23.768 1.00 34.44 155 GLU A CA 1
ATOM 1225 C C . GLU A 1 155 ? 4.734 -12.722 -24.619 1.00 34.44 155 GLU A C 1
ATOM 1227 O O . GLU A 1 155 ? 4.728 -13.920 -24.326 1.00 34.44 155 GLU A O 1
ATOM 1232 N N . SER A 1 156 ? 3.978 -12.212 -25.592 1.00 40.75 156 SER A N 1
ATOM 1233 C CA . SER A 1 156 ? 3.250 -13.039 -26.555 1.00 40.75 156 SER A CA 1
ATOM 1234 C C . SER A 1 156 ? 4.225 -13.481 -27.642 1.00 40.75 156 SER A C 1
ATOM 1236 O O . SER A 1 156 ? 5.021 -12.675 -28.118 1.00 40.75 156 SER A O 1
ATOM 1238 N N . ARG A 1 157 ? 4.175 -14.780 -27.927 1.00 38.34 157 ARG A N 1
ATOM 1239 C CA . ARG A 1 157 ? 4.976 -15.518 -28.903 1.00 38.34 157 ARG A CA 1
ATOM 1240 C C . ARG A 1 157 ? 4.638 -15.121 -30.336 1.00 38.34 157 ARG A C 1
ATOM 1242 O O . ARG A 1 157 ? 3.456 -14.780 -30.563 1.00 38.34 157 ARG A O 1
#

Organism: NCBI:txid1346257

pLDDT: mean 78.38, std 16.8, range [32.69, 92.81]

Foldseek 3Di:
DPLLVVQWDQDLQFLFTQGLVQLATAALCCQLVCCVPPVVVDDPVSSVVNSVVSVPPPSHHNDPVSTDDDDQPDDPDPSFDKDQFWKAFQPPQWIDNDPVVLVVCCCPVVVDDQPDDDDDDDPPSVPPSCNGIDTRDIWTHHHPPDTTDGHDDDDDD

Nearest PDB structures (foldseek):
  2lvh-assembly1_A  TM=8.026E-01  e=1.253E+00  Acidianus filamentous virus 1 (isolate Yellowstone)
  6dfb-assembly1_A  TM=8.318E-01  e=3.494E+00  Homo sapiens

Sequence (157 aa):
MDQFNTLFIHIPCYRVAVCKECHVGIVKANIARHLDTRHANLTRSTLQEIARAARAIEELAEGEEQVVYPGPDSEPVPHLAVWRDGLKCTRCGYIRRTIQDVQSHCREQHGWANPRKRGRMAKGCRAEANAMWVEGVHCQKFAGAGKLGKRRTRESR

Secondary structure (DSSP, 8-state):
-TTHHHHEEEEGGGTEEEETTT--EE-HHHHHHHHHHH-TTS-HHHHHHHHHHHHT-TTS-SSGGGPPPPPTTSPPPTTS--EEEEEEETTT--EESSHHHHHHHHHHHH-PPPS--SSSPPTTTHHHHTTSEEEEEEE--BTTTT-BPP--PPPP-

Mean predicted aligned error: 10.05 Å